Protein AF-A0A661KGZ3-F1 (afdb_monomer)

Nearest PDB structures (foldseek):
  1cdc-assembly1_A  TM=7.808E-01  e=4.385E+00  Rattus norvegicus
  8c6j-assembly1_S  TM=4.297E-01  e=4.385E+00  Homo sapiens
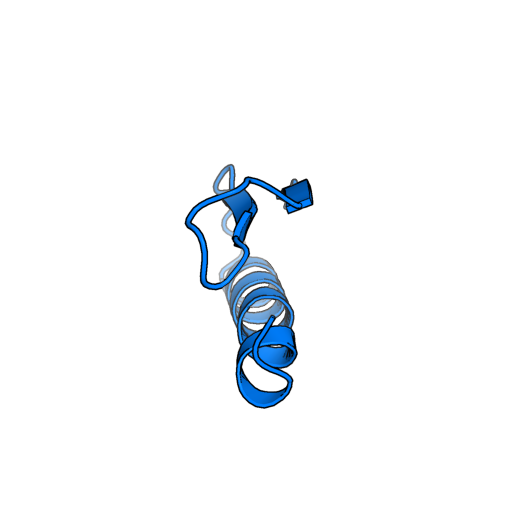  7aby-assembly1_A  TM=5.163E-01  e=7.648E+00  Arabidopsis thaliana
  6o9l-assembly1_Q  TM=3.453E-01  e=7.648E+00  Homo sapiens

Secondary structure (DSSP, 8-state):
--GGGGGHHHHHHHHHHHHT----EEEEEE-TTS-EEEEEEE--

Foldseek 3Di:
DDVVCV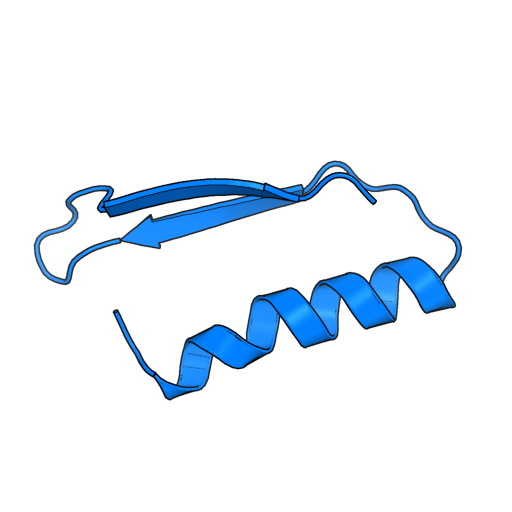CVVVVVLVVCVVVVHFDWDKDWDADPVGDTPDIDTDTD

pLDDT: mean 85.13, std 9.28, range [56.94, 93.94]

Radius of gyration: 11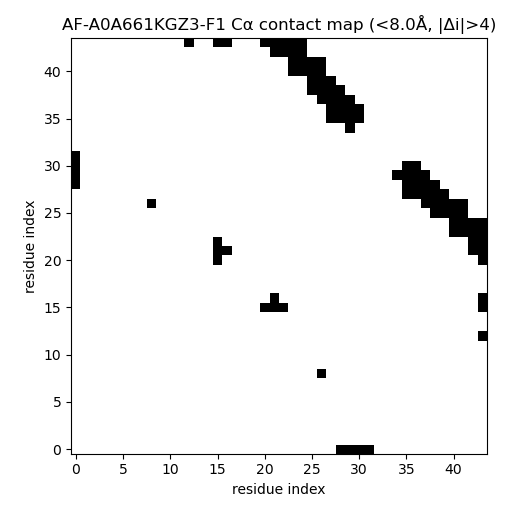.85 Å; Cα contacts (8 Å, |Δi|>4): 49; chains: 1; bounding box: 28×18×25 Å

Structure (mmCIF, N/CA/C/O backbone):
data_AF-A0A661KGZ3-F1
#
_entry.id   AF-A0A661KGZ3-F1
#
loop_
_atom_site.group_PDB
_atom_site.id
_atom_site.type_symbol
_atom_site.label_atom_id
_atom_site.label_alt_id
_atom_site.label_comp_id
_atom_site.label_asym_id
_atom_site.label_entity_id
_atom_site.label_seq_id
_atom_site.pdbx_PDB_ins_code
_atom_site.Cartn_x
_atom_site.Cartn_y
_atom_site.Cartn_z
_atom_site.occupancy
_atom_site.B_iso_or_equiv
_atom_site.auth_seq_id
_atom_site.auth_comp_id
_atom_site.auth_asym_id
_atom_site.auth_atom_id
_atom_site.pdbx_PDB_model_num
ATOM 1 N N . GLU A 1 1 ? 8.756 -4.974 -8.989 1.00 59.09 1 GLU A N 1
ATOM 2 C CA . GLU A 1 1 ? 7.304 -5.180 -9.184 1.00 59.09 1 GLU A CA 1
ATOM 3 C C . GLU A 1 1 ? 7.006 -6.667 -9.245 1.00 59.09 1 GLU A C 1
ATOM 5 O O . GLU A 1 1 ? 7.510 -7.351 -10.126 1.00 59.09 1 GLU A O 1
ATOM 10 N N . VAL A 1 2 ? 6.265 -7.189 -8.269 1.00 69.69 2 VAL A N 1
ATOM 11 C CA . VAL A 1 2 ? 5.827 -8.589 -8.273 1.00 69.69 2 VAL A CA 1
ATOM 12 C C . VAL A 1 2 ? 4.305 -8.575 -8.152 1.00 69.69 2 VAL A C 1
ATOM 14 O O . VAL A 1 2 ? 3.801 -8.083 -7.140 1.00 69.69 2 VAL A O 1
ATOM 17 N N . PRO A 1 3 ? 3.557 -9.061 -9.157 1.00 68.44 3 PRO A N 1
ATOM 18 C CA . PRO A 1 3 ? 2.104 -8.895 -9.200 1.00 68.44 3 PRO A CA 1
ATOM 19 C C . PRO A 1 3 ? 1.391 -9.583 -8.028 1.00 68.44 3 PRO A C 1
ATOM 21 O O . PRO A 1 3 ? 0.375 -9.085 -7.559 1.00 68.44 3 PRO A O 1
ATOM 24 N N . CYS A 1 4 ? 1.952 -10.667 -7.477 1.00 73.12 4 CYS A N 1
ATOM 25 C CA . CYS A 1 4 ? 1.384 -11.338 -6.304 1.00 73.12 4 CYS A CA 1
ATOM 26 C C . CYS A 1 4 ? 1.522 -10.536 -4.994 1.00 73.12 4 CYS A C 1
ATOM 28 O O . CYS A 1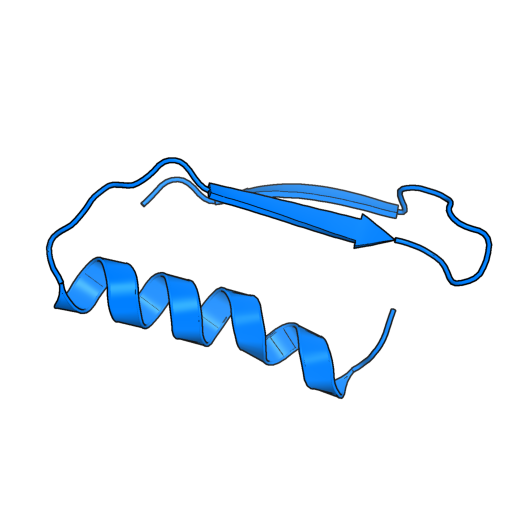 4 ? 0.729 -10.735 -4.078 1.00 73.12 4 CYS A O 1
ATOM 30 N N . CYS A 1 5 ? 2.478 -9.604 -4.899 1.00 76.56 5 CYS A N 1
ATOM 31 C CA . CYS A 1 5 ? 2.699 -8.803 -3.692 1.00 76.56 5 CYS A CA 1
ATOM 32 C C . CYS A 1 5 ? 1.803 -7.556 -3.623 1.00 76.56 5 CYS A C 1
ATOM 34 O O . CYS A 1 5 ? 1.682 -6.963 -2.555 1.00 76.56 5 CYS A O 1
ATOM 36 N N . GLN A 1 6 ? 1.146 -7.169 -4.723 1.00 79.56 6 GLN A N 1
ATOM 37 C CA . GLN A 1 6 ?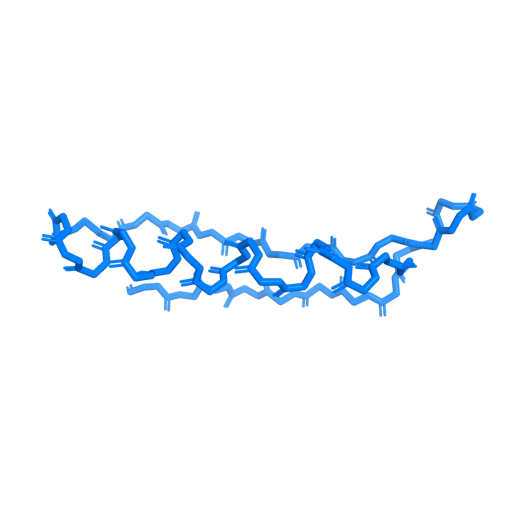 0.291 -5.973 -4.775 1.00 79.56 6 GLN A CA 1
ATOM 38 C C . GLN A 1 6 ? -0.963 -6.089 -3.889 1.00 79.56 6 GLN A C 1
ATOM 40 O O . GLN A 1 6 ? -1.528 -5.079 -3.484 1.00 79.56 6 GLN A O 1
ATOM 45 N N . GLY A 1 7 ? -1.384 -7.312 -3.543 1.00 85.44 7 GLY A N 1
ATOM 46 C CA . GLY A 1 7 ? -2.510 -7.542 -2.632 1.00 85.44 7 GLY A CA 1
ATOM 47 C C . GLY A 1 7 ? -2.161 -7.400 -1.146 1.00 85.44 7 GLY A C 1
ATOM 48 O O . GLY A 1 7 ? -3.052 -7.178 -0.327 1.00 85.44 7 GLY A O 1
ATOM 49 N N . LEU A 1 8 ? -0.879 -7.500 -0.776 1.00 88.12 8 LEU A N 1
ATOM 50 C CA . LEU A 1 8 ? -0.453 -7.464 0.628 1.00 88.12 8 LEU A CA 1
ATOM 51 C C . LEU A 1 8 ? -0.785 -6.132 1.321 1.00 88.12 8 LEU A C 1
ATOM 53 O O . LEU A 1 8 ? -1.360 -6.179 2.411 1.00 88.12 8 LEU A O 1
ATOM 57 N N . PRO A 1 9 ? -0.516 -4.953 0.724 1.00 87.81 9 PRO A N 1
ATOM 58 C CA . PRO A 1 9 ? -0.856 -3.678 1.352 1.00 87.81 9 PRO A CA 1
ATOM 59 C C . PRO A 1 9 ? -2.356 -3.519 1.613 1.00 87.81 9 PRO A C 1
ATOM 61 O O . PRO A 1 9 ? -2.747 -2.989 2.652 1.00 87.81 9 PRO A O 1
ATOM 64 N N . VAL A 1 10 ? -3.203 -4.040 0.718 1.00 88.19 10 VAL A N 1
ATOM 65 C CA . VAL A 1 10 ? -4.667 -4.012 0.865 1.00 88.19 10 VAL A CA 1
ATOM 66 C C . VAL A 1 10 ? -5.118 -4.869 2.050 1.00 88.19 10 VAL A C 1
ATOM 68 O O . VAL A 1 10 ? -5.937 -4.423 2.855 1.00 88.19 10 VAL A O 1
ATOM 71 N N . ILE A 1 11 ? -4.560 -6.075 2.198 1.00 90.38 11 ILE A N 1
ATOM 72 C CA . ILE A 1 11 ? -4.859 -6.974 3.326 1.00 90.38 11 ILE A CA 1
ATOM 73 C C . ILE A 1 11 ? -4.442 -6.329 4.650 1.00 90.38 11 ILE A C 1
ATOM 75 O O . ILE A 1 11 ? -5.224 -6.326 5.602 1.00 90.38 11 ILE A O 1
ATOM 79 N N . ILE A 1 12 ? -3.242 -5.742 4.706 1.00 89.25 12 ILE A N 1
ATOM 80 C CA . ILE A 1 12 ? -2.751 -5.044 5.900 1.00 89.25 12 ILE A CA 1
ATOM 81 C C . ILE A 1 12 ? -3.669 -3.867 6.235 1.00 89.25 12 ILE A C 1
ATOM 83 O O . ILE A 1 12 ? -4.144 -3.786 7.366 1.00 89.25 12 ILE A O 1
ATOM 87 N N . LYS A 1 13 ? -3.995 -3.008 5.260 1.00 87.38 13 LYS A N 1
ATOM 88 C CA . LYS A 1 13 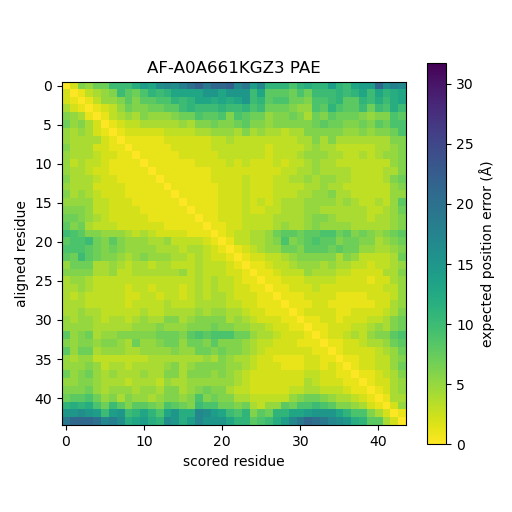? -4.919 -1.880 5.455 1.00 87.38 13 LYS A CA 1
ATOM 89 C C . LYS A 1 13 ? -6.256 -2.349 6.033 1.00 87.38 13 LYS A C 1
ATOM 91 O O . LYS A 1 13 ? -6.727 -1.788 7.020 1.00 87.38 13 LYS A O 1
ATOM 96 N N . LYS A 1 14 ? -6.828 -3.429 5.491 1.00 90.50 14 LYS A N 1
ATOM 97 C CA . LYS A 1 14 ? -8.083 -3.992 6.001 1.00 90.50 14 LYS A CA 1
ATOM 98 C C . LYS A 1 14 ? -7.949 -4.540 7.422 1.00 90.50 14 LYS A C 1
ATOM 100 O O . LYS A 1 14 ? -8.841 -4.327 8.239 1.00 90.50 14 LYS A O 1
ATOM 105 N N . GLY A 1 15 ? -6.841 -5.207 7.736 1.00 91.31 15 GLY A N 1
ATOM 106 C CA . GLY A 1 15 ? -6.540 -5.662 9.093 1.00 91.31 15 GLY A CA 1
ATOM 107 C C . GLY A 1 15 ? -6.455 -4.505 10.092 1.00 91.31 15 GLY A C 1
ATOM 108 O O . GLY A 1 15 ? -7.026 -4.595 11.176 1.00 91.31 15 GLY A O 1
ATOM 109 N N . MET A 1 16 ? -5.814 -3.397 9.711 1.00 90.31 16 MET A N 1
ATOM 110 C CA . MET A 1 16 ? -5.703 -2.195 10.546 1.00 90.31 16 MET A CA 1
ATOM 111 C C . MET A 1 16 ? -7.064 -1.540 10.810 1.00 90.31 16 MET A C 1
ATOM 113 O O . MET A 1 16 ? -7.365 -1.206 11.959 1.00 90.31 16 MET A O 1
ATOM 117 N N . GLU A 1 17 ? -7.902 -1.424 9.772 1.00 89.62 17 GLU A N 1
ATOM 118 C CA . GLU A 1 17 ? -9.287 -0.945 9.889 1.00 89.62 17 GLU A CA 1
ATOM 119 C C . GLU A 1 17 ? -10.094 -1.803 10.874 1.00 89.62 17 GLU A C 1
ATOM 121 O O . GLU A 1 17 ? -10.724 -1.271 11.787 1.00 89.62 17 GLU A O 1
ATOM 126 N N . LEU A 1 18 ? -10.043 -3.132 10.725 1.00 93.38 18 LEU A N 1
ATOM 127 C CA . LEU A 1 18 ? -10.763 -4.072 11.592 1.00 93.38 18 LEU A CA 1
ATOM 128 C C . LEU A 1 18 ? -10.236 -4.067 13.033 1.00 93.38 18 LEU A C 1
ATOM 130 O O . LEU A 1 18 ? -11.010 -4.236 13.972 1.00 93.38 18 LEU A O 1
ATOM 134 N N . ALA A 1 19 ? -8.934 -3.848 13.222 1.00 92.62 19 ALA A N 1
ATOM 135 C CA . ALA A 1 19 ? -8.315 -3.739 14.539 1.00 92.62 19 ALA A CA 1
ATOM 136 C C . ALA A 1 19 ? -8.598 -2.393 15.236 1.00 92.62 19 ALA A C 1
ATOM 138 O O . ALA A 1 19 ? -8.259 -2.234 16.412 1.00 92.62 19 ALA A O 1
ATOM 139 N N . GLY A 1 20 ? -9.166 -1.406 14.528 1.00 90.94 20 GLY A N 1
ATOM 140 C CA . GLY A 1 20 ? -9.389 -0.057 15.053 1.00 90.94 20 GLY A CA 1
ATOM 141 C C . GLY A 1 20 ? -8.090 0.662 15.431 1.00 90.94 20 GLY A C 1
ATOM 142 O O . GLY A 1 20 ? -8.084 1.523 16.315 1.00 90.94 20 GLY A O 1
ATOM 143 N N . LYS A 1 21 ? -6.964 0.284 14.813 1.00 84.12 21 LYS A N 1
ATOM 144 C CA . LYS A 1 21 ? -5.640 0.847 15.097 1.00 84.12 21 LYS A CA 1
ATOM 145 C C . LYS A 1 21 ? -5.220 1.759 13.953 1.00 84.12 21 LYS A C 1
ATOM 147 O O . LYS A 1 21 ? -5.212 1.349 12.799 1.00 84.12 21 LYS A O 1
ATOM 152 N N . ARG A 1 22 ? -4.793 2.978 14.286 1.00 80.88 22 ARG A N 1
ATOM 153 C CA . ARG A 1 22 ? -4.127 3.877 13.336 1.00 80.88 22 ARG A CA 1
ATOM 154 C C . ARG A 1 22 ? -2.630 3.791 13.558 1.00 80.88 22 ARG A C 1
ATOM 156 O O . ARG A 1 22 ? -2.112 4.347 14.524 1.00 80.88 22 ARG A O 1
ATOM 163 N N . VAL A 1 23 ? -1.955 3.041 12.695 1.00 85.94 23 VAL A N 1
ATOM 164 C CA . VAL A 1 23 ? -0.492 2.962 12.668 1.00 85.94 23 VAL A CA 1
ATOM 165 C C . VAL A 1 23 ? -0.032 3.634 11.380 1.00 85.94 23 VAL A C 1
ATOM 167 O O . VAL A 1 23 ? -0.548 3.288 10.318 1.00 85.94 23 VAL A O 1
ATOM 170 N N . PRO A 1 24 ? 0.896 4.602 11.444 1.00 86.62 24 PRO A N 1
ATOM 171 C CA . PRO A 1 24 ? 1.449 5.205 10.242 1.00 86.62 24 PRO A CA 1
ATOM 172 C C . PRO A 1 24 ? 2.216 4.141 9.456 1.00 86.62 24 PRO A C 1
ATOM 174 O O . PRO A 1 24 ? 3.186 3.576 9.959 1.00 86.62 24 PRO A O 1
ATOM 177 N N . MET A 1 25 ? 1.777 3.873 8.229 1.00 86.69 25 MET A N 1
ATOM 178 C CA . MET A 1 25 ? 2.389 2.890 7.343 1.00 86.69 25 MET A CA 1
ATOM 179 C C . MET A 1 25 ? 2.821 3.536 6.028 1.00 86.69 25 MET A C 1
ATOM 181 O O . MET A 1 25 ? 2.273 4.542 5.578 1.00 86.69 25 MET A O 1
ATOM 185 N N . GLU A 1 26 ? 3.859 2.965 5.431 1.00 90.19 26 GLU A N 1
ATOM 186 C CA . GLU A 1 26 ? 4.421 3.410 4.165 1.00 90.19 26 GLU A CA 1
ATOM 187 C C . GLU A 1 26 ? 4.621 2.196 3.265 1.00 90.19 26 GLU A C 1
ATOM 189 O O . GLU A 1 26 ? 5.134 1.163 3.698 1.00 90.19 26 GLU A O 1
ATOM 194 N N . GLN A 1 27 ? 4.194 2.323 2.016 1.00 89.56 27 GLN A N 1
ATOM 195 C CA . GLN A 1 27 ? 4.409 1.340 0.972 1.00 89.56 27 GLN A CA 1
ATOM 196 C C . GLN A 1 27 ? 5.497 1.855 0.039 1.00 89.56 27 GLN A C 1
ATOM 198 O O . GLN A 1 27 ? 5.421 2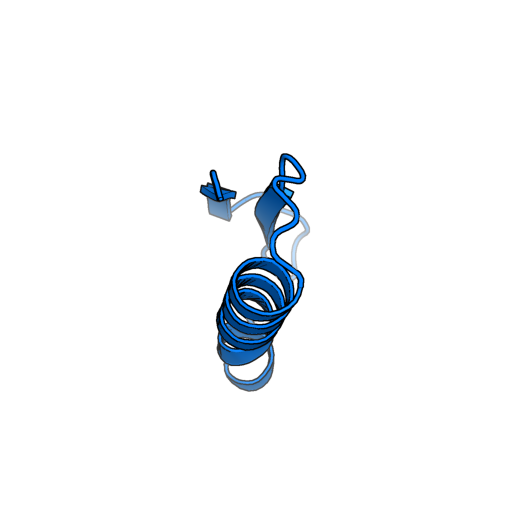.973 -0.465 1.00 89.56 27 GLN A O 1
ATOM 203 N N . ILE A 1 28 ? 6.510 1.025 -0.199 1.00 90.88 28 ILE A N 1
ATOM 204 C CA . ILE A 1 28 ? 7.613 1.339 -1.105 1.00 90.88 28 ILE A CA 1
ATOM 205 C C . ILE A 1 28 ? 7.674 0.243 -2.162 1.00 90.88 28 ILE A C 1
ATOM 207 O O . ILE A 1 28 ? 7.834 -0.934 -1.834 1.00 90.88 28 ILE A O 1
ATOM 211 N N . VAL A 1 29 ? 7.559 0.629 -3.430 1.00 90.12 29 VAL A N 1
ATOM 212 C CA . VAL A 1 29 ? 7.745 -0.279 -4.563 1.00 90.12 29 VAL A CA 1
ATOM 213 C C . VAL A 1 29 ? 9.173 -0.137 -5.056 1.00 90.12 29 VAL A C 1
ATOM 215 O O . VAL A 1 29 ? 9.631 0.957 -5.380 1.00 90.12 29 VAL A O 1
ATOM 218 N N . ILE A 1 30 ? 9.877 -1.263 -5.109 1.00 91.38 30 ILE A N 1
ATOM 219 C CA . ILE A 1 30 ? 11.287 -1.326 -5.485 1.00 91.38 30 ILE A CA 1
ATOM 220 C C . ILE A 1 30 ? 11.423 -2.130 -6.784 1.00 91.38 30 ILE A C 1
ATOM 222 O O . ILE A 1 30 ? 10.740 -3.146 -6.991 1.00 91.38 30 ILE A O 1
ATOM 226 N N . SER A 1 31 ? 12.293 -1.670 -7.679 1.00 89.88 31 SER A N 1
ATOM 227 C CA . SER A 1 31 ? 12.683 -2.401 -8.881 1.00 89.88 31 SER A CA 1
ATOM 228 C C . SER A 1 31 ? 13.596 -3.573 -8.515 1.00 89.88 31 SER A C 1
ATOM 230 O O . S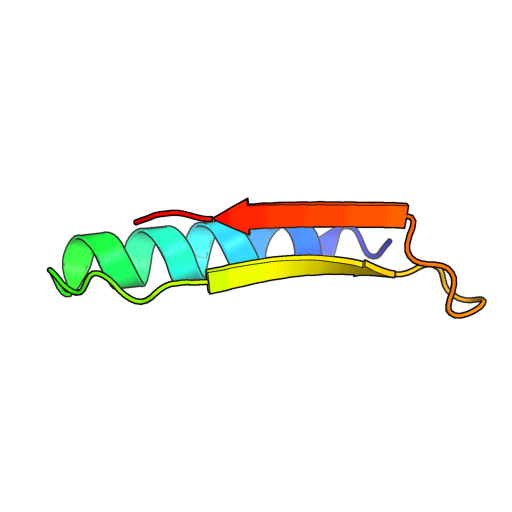ER A 1 31 ? 14.191 -3.621 -7.439 1.00 89.88 31 SER A O 1
ATOM 232 N N . THR A 1 32 ? 13.755 -4.527 -9.429 1.00 88.31 32 THR A N 1
ATOM 233 C CA . THR A 1 32 ? 14.723 -5.624 -9.258 1.00 88.31 32 THR A CA 1
ATOM 234 C C . THR A 1 32 ? 16.177 -5.140 -9.243 1.00 88.31 32 THR A C 1
ATOM 236 O O . THR A 1 32 ? 17.056 -5.881 -8.817 1.00 88.31 32 THR A O 1
ATOM 239 N N . ARG A 1 33 ? 16.430 -3.895 -9.673 1.00 93.12 33 ARG A N 1
ATOM 240 C CA . ARG A 1 33 ? 17.733 -3.216 -9.611 1.00 93.12 33 ARG A CA 1
ATOM 241 C C . ARG A 1 33 ? 17.921 -2.383 -8.337 1.00 93.12 33 ARG A C 1
ATOM 243 O O . ARG A 1 33 ? 18.955 -1.745 -8.186 1.00 93.12 33 ARG A O 1
ATOM 250 N N . GLY A 1 34 ? 16.942 -2.387 -7.427 1.00 90.38 34 GLY A N 1
ATOM 251 C CA . GLY A 1 34 ? 16.993 -1.631 -6.173 1.00 90.38 34 GLY A CA 1
ATOM 252 C C . GLY A 1 34 ? 16.551 -0.169 -6.291 1.00 90.38 34 GLY A C 1
ATOM 253 O O . GLY A 1 34 ? 16.692 0.586 -5.334 1.00 90.38 34 GLY A O 1
ATOM 254 N N . GLU A 1 35 ? 16.004 0.243 -7.435 1.00 93.94 35 GLU A N 1
ATOM 255 C CA . GLU A 1 35 ? 15.485 1.602 -7.624 1.00 93.94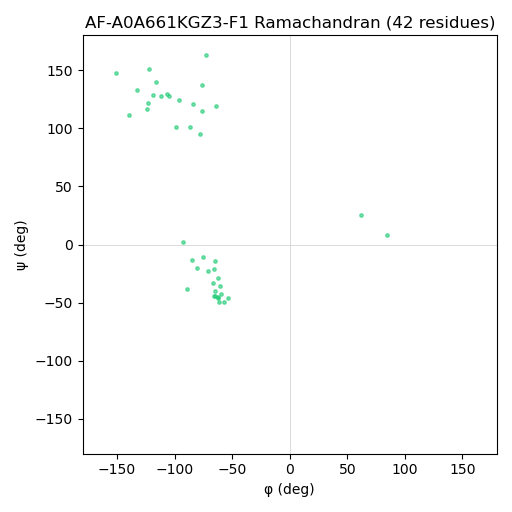 35 GLU A CA 1
ATOM 256 C C . GLU A 1 35 ? 14.136 1.742 -6.914 1.00 93.94 35 GLU A C 1
ATOM 258 O O . GLU A 1 35 ? 13.289 0.852 -7.008 1.00 93.94 35 GLU A O 1
ATOM 263 N N . ILE A 1 36 ? 13.910 2.862 -6.226 1.00 92.88 36 ILE A N 1
ATOM 264 C CA . ILE A 1 36 ? 12.586 3.182 -5.687 1.00 92.88 36 ILE A CA 1
ATOM 265 C C . ILE A 1 36 ? 11.722 3.661 -6.850 1.00 92.88 36 ILE A C 1
ATOM 267 O O . ILE A 1 36 ? 11.998 4.702 -7.441 1.00 92.88 36 ILE A O 1
ATOM 271 N N . LEU A 1 37 ? 10.691 2.887 -7.165 1.00 90.31 37 LEU A N 1
ATOM 272 C CA . LEU A 1 37 ? 9.738 3.187 -8.229 1.00 90.31 37 LEU A CA 1
ATOM 273 C C . LEU A 1 37 ? 8.569 4.021 -7.703 1.00 90.31 37 LEU A C 1
ATOM 275 O O . LEU A 1 37 ? 8.112 4.937 -8.375 1.00 90.31 37 LEU A O 1
ATOM 279 N N . GLU A 1 38 ? 8.117 3.728 -6.483 1.00 89.56 38 GLU A N 1
ATOM 280 C CA . GLU A 1 38 ? 6.981 4.407 -5.863 1.00 89.56 38 GLU A CA 1
ATOM 281 C C . GLU A 1 38 ? 7.114 4.416 -4.338 1.00 89.56 38 GLU A C 1
ATOM 283 O O . GLU A 1 38 ? 7.669 3.489 -3.738 1.00 89.56 38 GLU A O 1
ATOM 288 N N . ARG A 1 39 ? 6.599 5.475 -3.710 1.00 91.38 39 ARG A N 1
ATOM 289 C CA . ARG A 1 39 ? 6.539 5.645 -2.260 1.00 91.38 39 ARG A CA 1
ATOM 290 C C . ARG A 1 39 ? 5.199 6.272 -1.895 1.00 91.38 39 ARG A C 1
ATOM 292 O O . ARG A 1 39 ? 4.966 7.440 -2.191 1.00 91.38 39 ARG A O 1
ATOM 299 N N . GLU A 1 40 ? 4.346 5.507 -1.229 1.00 89.25 40 GLU A N 1
ATOM 300 C CA . GLU A 1 40 ? 3.015 5.937 -0.812 1.00 89.25 40 GLU A CA 1
ATOM 301 C C . GLU A 1 40 ? 2.894 5.882 0.711 1.00 89.25 40 GLU A C 1
ATOM 303 O O . GLU A 1 40 ? 3.170 4.862 1.349 1.00 89.25 40 GLU A O 1
ATOM 308 N N . ARG A 1 41 ? 2.441 6.983 1.315 1.00 85.69 41 ARG A N 1
ATOM 309 C CA . ARG A 1 41 ? 2.121 7.017 2.740 1.00 85.69 41 ARG A CA 1
ATOM 310 C C . ARG A 1 41 ? 0.681 6.563 2.934 1.00 85.69 41 ARG A C 1
ATOM 312 O O . ARG A 1 41 ? -0.254 7.336 2.742 1.00 85.69 41 ARG A O 1
ATOM 319 N N . LEU A 1 42 ? 0.514 5.316 3.344 1.00 74.56 42 LEU A N 1
ATOM 320 C CA . LEU A 1 42 ? -0.785 4.745 3.653 1.00 74.56 42 LEU A CA 1
ATOM 321 C C . LEU A 1 42 ? -1.205 5.244 5.044 1.00 74.56 42 LEU A C 1
ATOM 323 O O . LEU A 1 42 ? -0.788 4.735 6.082 1.00 74.56 42 LEU A O 1
ATOM 327 N N . VAL A 1 43 ? -1.983 6.322 5.073 1.00 61.50 43 VAL A N 1
ATOM 328 C CA . VAL A 1 43 ? -2.566 6.838 6.316 1.00 61.50 43 VAL A CA 1
ATOM 329 C C . VAL A 1 43 ? -3.849 6.050 6.594 1.00 61.50 43 VAL A C 1
ATOM 331 O O . VAL A 1 43 ? -4.738 6.012 5.743 1.00 61.50 43 VAL A O 1
ATOM 334 N N . ALA A 1 44 ? -3.909 5.390 7.753 1.00 56.94 44 ALA A N 1
ATOM 335 C CA . ALA A 1 44 ? -5.094 4.698 8.268 1.00 56.94 44 ALA A CA 1
ATOM 336 C C . ALA A 1 44 ? -5.959 5.629 9.130 1.00 56.94 44 ALA A C 1
ATOM 338 O O . ALA A 1 44 ? -5.382 6.420 9.918 1.00 56.94 44 ALA A O 1
#

Solvent-accessible surface area (backbone atoms only — not comparable to full-atom values): 2818 Å² total; per-residue (Å²): 109,57,83,84,59,67,55,51,63,55,53,49,52,51,50,31,62,75,67,73,48,73,59,91,42,72,50,74,43,48,40,95,86,70,46,81,75,46,79,45,76,50,78,101

Mean predicted aligned error: 4.7 Å

Sequence (44 aa):
EVPCCQGLPVIIKKGMELAGKRVPMEQIVISTRGEILERERLVA